Protein AF-X1V5X5-F1 (afdb_monomer)

Secondary structure (DSSP, 8-state):
-HHHHHHHH--EEEEEEEEEE-TTS-EEEEEEEEEEEEETTEEEEEEEESSPPHHHHHHHHHHTTSTT-TT----PPP-

Radius of gyration: 14.56 Å; Cα contacts (8 Å, |Δi|>4): 92; chains: 1; bounding box: 35×27×31 Å

Organism: NCBI:txid412755

Structure (mmCIF, N/CA/C/O backbone):
data_AF-X1V5X5-F1
#
_entry.id   AF-X1V5X5-F1
#
loop_
_atom_site.group_PDB
_atom_site.id
_atom_site.type_symbol
_atom_site.label_atom_id
_atom_site.label_alt_id
_atom_site.label_comp_id
_atom_site.label_asym_id
_atom_site.label_entity_id
_atom_site.label_seq_id
_atom_site.pdbx_PDB_ins_code
_atom_site.Cartn_x
_atom_site.Cartn_y
_atom_site.Cartn_z
_atom_site.occupancy
_atom_site.B_iso_or_equiv
_atom_site.auth_seq_id
_atom_site.auth_comp_id
_atom_site.auth_asym_id
_atom_site.aut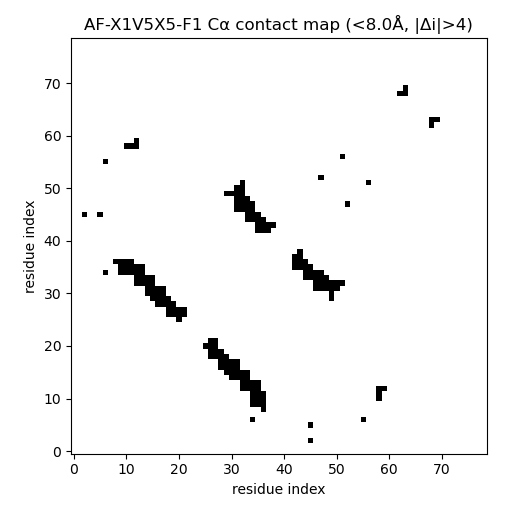h_atom_id
_atom_site.pdbx_PDB_model_num
ATOM 1 N N . MET A 1 1 ? 15.504 6.220 4.101 1.00 53.41 1 MET A N 1
ATOM 2 C CA . MET A 1 1 ? 14.924 6.351 5.462 1.00 53.41 1 MET A CA 1
ATOM 3 C C . MET A 1 1 ? 13.457 6.808 5.483 1.00 53.41 1 MET A C 1
ATOM 5 O O . MET A 1 1 ? 12.755 6.447 6.420 1.00 53.41 1 MET A O 1
ATOM 9 N N . GLU A 1 2 ? 12.941 7.524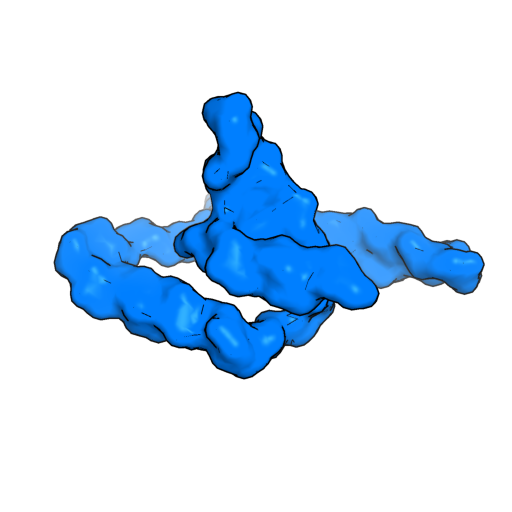 4.475 1.00 61.72 2 GLU A N 1
ATOM 10 C CA . GLU A 1 2 ? 11.544 8.020 4.474 1.00 61.72 2 GLU A CA 1
ATOM 11 C C . GLU A 1 2 ? 10.467 6.933 4.334 1.00 61.72 2 GLU A C 1
ATOM 13 O O . GLU A 1 2 ? 9.440 6.990 5.010 1.00 61.72 2 G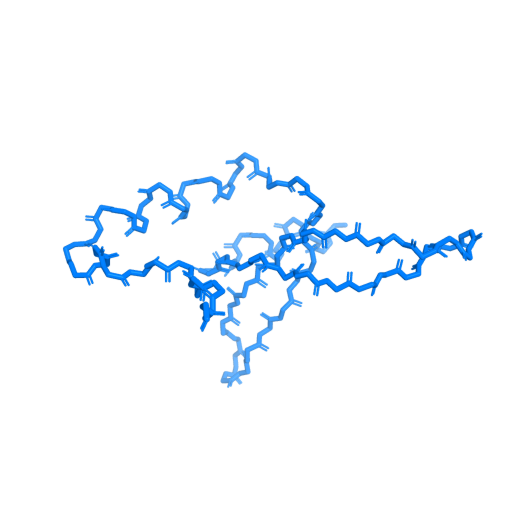LU A O 1
ATOM 18 N N . LYS A 1 3 ? 10.714 5.891 3.527 1.00 64.56 3 LYS A N 1
ATOM 19 C CA . LYS A 1 3 ? 9.733 4.819 3.286 1.00 64.56 3 LYS A CA 1
ATOM 20 C C . LYS A 1 3 ? 9.322 4.100 4.579 1.00 64.56 3 LYS A C 1
ATOM 22 O O . LYS A 1 3 ? 8.138 3.875 4.788 1.00 64.56 3 LYS A O 1
ATOM 27 N N . ALA A 1 4 ? 10.271 3.806 5.472 1.00 70.06 4 ALA A N 1
ATOM 28 C CA . ALA A 1 4 ? 10.011 3.135 6.753 1.00 70.06 4 ALA A CA 1
ATOM 29 C C . ALA A 1 4 ? 9.108 3.961 7.687 1.00 70.06 4 ALA A C 1
ATOM 31 O O . ALA A 1 4 ? 8.221 3.416 8.341 1.00 70.06 4 ALA A O 1
ATOM 32 N N . LYS A 1 5 ? 9.284 5.290 7.711 1.00 74.75 5 LYS A N 1
ATOM 33 C CA . LYS A 1 5 ? 8.403 6.192 8.468 1.00 74.75 5 LYS A CA 1
ATOM 34 C C . LYS A 1 5 ? 7.009 6.270 7.841 1.00 74.75 5 LYS A C 1
ATOM 36 O O . LYS A 1 5 ? 6.025 6.241 8.572 1.00 74.75 5 LYS A O 1
ATOM 41 N N . ALA A 1 6 ? 6.924 6.314 6.510 1.00 74.69 6 ALA A N 1
ATOM 42 C CA . 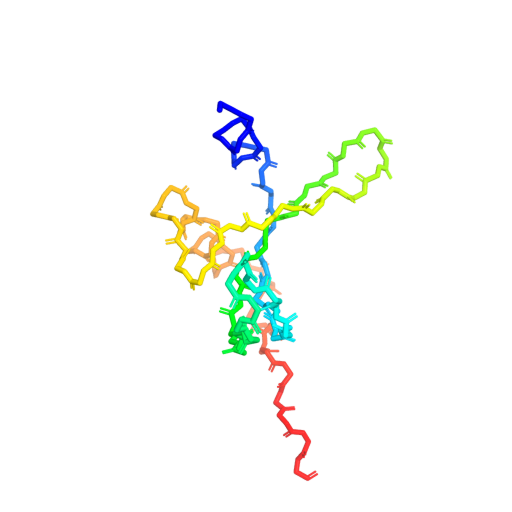ALA A 1 6 ? 5.650 6.314 5.791 1.00 74.69 6 ALA A CA 1
ATOM 43 C C . ALA A 1 6 ? 4.857 5.018 6.024 1.00 74.69 6 ALA A C 1
ATOM 45 O O . ALA A 1 6 ? 3.661 5.077 6.281 1.00 74.69 6 ALA A O 1
ATOM 46 N N . ILE A 1 7 ? 5.527 3.858 6.021 1.00 78.31 7 ILE A N 1
ATOM 47 C CA . ILE A 1 7 ? 4.918 2.538 6.265 1.00 78.31 7 ILE A CA 1
ATOM 48 C C . ILE A 1 7 ? 4.186 2.495 7.610 1.00 78.31 7 ILE A C 1
ATOM 50 O O . ILE A 1 7 ? 3.051 2.029 7.666 1.00 78.31 7 ILE A O 1
ATOM 54 N N . LYS A 1 8 ? 4.781 3.050 8.673 1.00 81.06 8 LYS A N 1
ATOM 55 C CA . LYS A 1 8 ? 4.156 3.099 10.007 1.00 81.06 8 LYS A CA 1
ATOM 56 C C . LYS A 1 8 ? 2.877 3.941 10.057 1.00 81.06 8 LYS A C 1
ATOM 58 O O . LYS A 1 8 ? 2.056 3.725 10.941 1.00 81.06 8 LYS A O 1
ATOM 63 N N . LYS A 1 9 ? 2.703 4.887 9.129 1.00 83.50 9 LYS A N 1
ATOM 64 C CA . LYS A 1 9 ? 1.512 5.742 9.040 1.00 83.50 9 LYS A CA 1
ATOM 65 C C . LYS A 1 9 ? 0.409 5.143 8.170 1.00 83.50 9 LYS A C 1
ATOM 67 O O . LYS A 1 9 ? -0.711 5.637 8.215 1.00 83.50 9 LYS A O 1
ATOM 72 N N . VAL A 1 10 ? 0.697 4.100 7.386 1.00 84.62 10 VAL A N 1
ATOM 73 C CA . VAL A 1 10 ? -0.276 3.496 6.468 1.00 84.62 10 VAL A CA 1
ATOM 74 C C . VAL A 1 10 ? -1.458 2.930 7.251 1.00 84.62 10 VAL A C 1
ATOM 76 O O . VAL A 1 10 ? -1.308 2.022 8.063 1.00 84.62 10 VAL A O 1
ATOM 79 N N . THR A 1 11 ? -2.656 3.428 6.951 1.00 83.44 11 THR A N 1
ATOM 80 C CA . THR A 1 11 ? -3.909 2.945 7.549 1.00 83.44 11 THR A CA 1
ATOM 81 C C . THR A 1 11 ? -4.724 2.098 6.577 1.00 83.44 11 THR A C 1
ATOM 83 O O . THR A 1 11 ? -5.522 1.259 6.999 1.00 83.44 11 THR A O 1
ATOM 86 N N . ARG A 1 12 ? -4.517 2.276 5.266 1.00 81.50 12 ARG A N 1
ATOM 87 C CA . ARG A 1 12 ? -5.229 1.546 4.213 1.00 81.50 12 ARG A CA 1
ATOM 88 C C . ARG A 1 12 ? -4.275 1.064 3.125 1.00 81.50 12 ARG A C 1
ATOM 90 O O . ARG A 1 12 ? -3.378 1.784 2.705 1.00 81.50 12 ARG A O 1
ATOM 97 N N . LEU A 1 13 ? -4.521 -0.148 2.633 1.00 85.19 13 LEU A N 1
ATOM 98 C CA . LEU A 1 13 ? -3.780 -0.767 1.534 1.00 85.19 13 LEU A CA 1
ATOM 99 C C . LEU A 1 13 ? -4.700 -0.990 0.340 1.00 85.19 13 LEU A C 1
ATOM 101 O O . LEU A 1 13 ? -5.814 -1.498 0.504 1.00 85.19 13 LEU A O 1
ATOM 105 N N . LEU A 1 14 ? -4.221 -0.649 -0.853 1.00 81.69 14 LEU A N 1
ATOM 106 C CA . LEU A 1 14 ? -4.894 -0.945 -2.115 1.00 81.69 14 LEU A CA 1
ATOM 107 C C . LEU A 1 14 ? -3.890 -1.460 -3.141 1.00 81.69 14 LEU A C 1
ATOM 109 O O . LEU A 1 14 ? -2.714 -1.097 -3.127 1.00 81.69 14 LEU A O 1
ATOM 113 N N . ARG A 1 15 ? -4.382 -2.311 -4.039 1.00 83.25 15 ARG A N 1
ATOM 114 C CA . ARG A 1 15 ? -3.608 -2.869 -5.143 1.00 83.25 15 ARG A CA 1
ATOM 115 C C . ARG A 1 15 ? -4.041 -2.185 -6.436 1.00 83.25 15 ARG A C 1
ATOM 117 O O . ARG A 1 15 ? -5.194 -2.302 -6.833 1.00 83.25 15 ARG A O 1
ATOM 124 N N . HIS A 1 16 ? -3.145 -1.459 -7.083 1.00 79.19 16 HIS A N 1
ATOM 125 C CA . HIS A 1 16 ? -3.451 -0.774 -8.337 1.00 79.19 16 HIS A CA 1
ATOM 126 C C . HIS A 1 16 ? -2.720 -1.455 -9.482 1.00 79.19 16 HIS A C 1
ATOM 128 O O . HIS A 1 16 ? -1.529 -1.735 -9.371 1.00 79.19 16 HIS A O 1
ATOM 134 N N . TYR A 1 17 ? -3.437 -1.710 -10.573 1.00 78.38 17 TYR A N 1
ATOM 135 C CA . TYR A 1 17 ? -2.833 -2.087 -11.843 1.00 78.38 17 TYR A CA 1
ATOM 136 C C . TYR A 1 17 ? -2.477 -0.803 -12.576 1.00 78.38 17 TYR A C 1
ATOM 138 O O . TYR A 1 17 ? -3.363 -0.089 -13.038 1.00 78.38 17 TYR A O 1
ATOM 146 N N . VAL A 1 18 ? -1.194 -0.467 -12.600 1.00 78.31 18 VAL A N 1
ATOM 147 C CA . VAL A 1 18 ? -0.704 0.747 -13.255 1.00 78.31 18 VAL A CA 1
ATOM 148 C C . VAL A 1 18 ? 0.582 0.432 -14.005 1.00 78.31 18 VAL A C 1
ATOM 150 O O . VAL A 1 18 ? 1.423 -0.271 -13.446 1.00 78.31 18 VAL A O 1
ATOM 153 N N . PRO A 1 19 ? 0.754 0.928 -15.241 1.00 81.31 19 PRO A N 1
ATOM 154 C CA . PRO A 1 19 ? 2.035 0.853 -15.925 1.00 81.31 19 PRO A CA 1
ATOM 155 C C . PRO A 1 19 ? 3.039 1.732 -15.179 1.00 81.31 19 PRO A C 1
ATOM 157 O O . PRO A 1 19 ? 2.728 2.868 -14.805 1.00 81.31 19 PRO A O 1
ATOM 160 N N . ARG A 1 20 ? 4.242 1.213 -14.932 1.00 73.88 20 ARG A N 1
ATOM 161 C CA . ARG A 1 20 ? 5.324 2.005 -14.350 1.00 73.88 20 ARG A CA 1
ATOM 162 C C . ARG A 1 20 ? 6.594 1.868 -15.163 1.00 73.88 20 ARG A C 1
ATOM 164 O O . ARG A 1 20 ? 7.100 0.765 -15.345 1.00 73.88 20 ARG A O 1
ATOM 171 N N . GLU A 1 21 ? 7.129 2.999 -15.593 1.00 78.69 21 GLU A N 1
ATOM 172 C CA . GLU A 1 21 ? 8.422 3.034 -16.256 1.00 78.69 21 GLU A CA 1
ATOM 173 C C 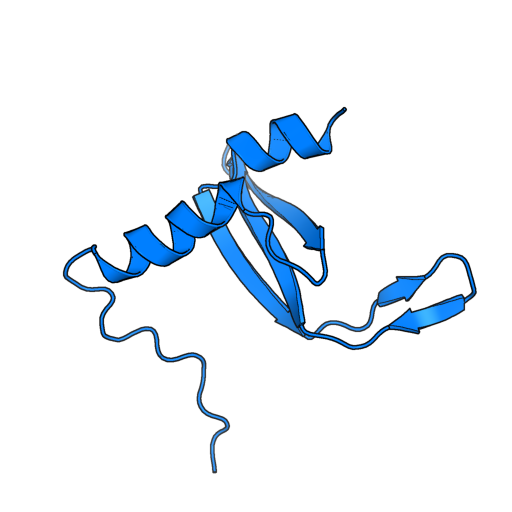. GLU A 1 21 ? 9.544 2.879 -15.224 1.00 78.69 21 GLU A C 1
ATOM 175 O O . GLU A 1 21 ? 9.548 3.505 -14.158 1.00 78.69 21 GLU A O 1
ATOM 180 N N . THR A 1 22 ? 10.465 1.966 -15.505 1.00 76.88 22 THR A N 1
ATOM 181 C CA . THR A 1 22 ? 11.679 1.781 -14.709 1.00 76.88 22 THR A CA 1
ATOM 182 C C . THR A 1 22 ? 12.770 2.739 -15.182 1.00 76.88 22 THR A C 1
ATOM 184 O O . THR A 1 22 ? 12.737 3.175 -16.328 1.00 76.88 22 THR A O 1
ATOM 187 N N . PRO A 1 23 ? 13.813 2.996 -14.372 1.00 73.44 23 PRO A N 1
ATOM 188 C CA . PRO A 1 23 ? 14.954 3.818 -14.794 1.00 73.44 23 PRO A CA 1
ATOM 189 C C . PRO A 1 23 ? 15.683 3.289 -16.042 1.00 73.44 23 PRO A C 1
ATOM 191 O O . PRO A 1 23 ? 16.480 4.001 -16.635 1.00 73.44 23 PRO A O 1
ATOM 194 N N . LYS A 1 24 ? 15.433 2.029 -16.423 1.00 79.19 24 LYS A N 1
ATOM 195 C CA . LYS A 1 24 ? 15.983 1.372 -17.616 1.00 79.19 24 LYS A CA 1
ATOM 196 C C . LYS A 1 24 ? 15.069 1.492 -18.849 1.00 79.19 24 LYS A C 1
ATOM 198 O O . LYS A 1 24 ? 15.303 0.801 -19.832 1.00 79.19 24 LYS A O 1
ATOM 203 N N . GLY A 1 25 ? 13.994 2.284 -18.781 1.00 81.56 25 GLY A N 1
ATOM 204 C CA . GLY A 1 25 ? 13.019 2.449 -19.868 1.00 81.56 25 GLY A CA 1
ATOM 205 C C . GLY A 1 25 ? 12.064 1.264 -20.062 1.00 81.56 25 GLY A C 1
ATOM 206 O O . GLY A 1 25 ? 11.268 1.249 -20.993 1.00 81.56 25 GLY A O 1
ATOM 207 N N . THR A 1 26 ? 12.108 0.244 -19.198 1.00 80.94 26 THR A N 1
ATOM 208 C CA . THR A 1 26 ? 11.165 -0.882 -19.266 1.00 80.94 26 THR A CA 1
ATOM 209 C C . THR A 1 26 ? 9.859 -0.513 -18.571 1.00 80.94 26 THR A C 1
ATOM 211 O O . THR A 1 26 ? 9.878 -0.172 -17.383 1.00 80.94 26 THR A O 1
ATOM 214 N N . VAL A 1 27 ? 8.731 -0.633 -19.278 1.00 79.12 27 VAL A N 1
ATOM 215 C CA . VAL A 1 27 ? 7.388 -0.487 -18.701 1.00 79.12 27 VAL A CA 1
ATOM 216 C C . VAL A 1 27 ? 7.017 -1.780 -17.988 1.00 79.12 27 VAL A C 1
ATOM 218 O O . VAL A 1 27 ? 6.795 -2.819 -18.607 1.00 79.12 27 VAL A O 1
ATOM 221 N N . LEU A 1 28 ? 6.953 -1.726 -16.662 1.00 76.56 28 LEU A N 1
ATOM 222 C CA . LEU A 1 28 ? 6.450 -2.828 -15.863 1.00 76.56 28 LEU A CA 1
ATOM 223 C C . LEU A 1 28 ? 4.944 -2.671 -15.674 1.00 76.56 28 LEU A C 1
ATOM 225 O O . LEU A 1 28 ? 4.462 -1.665 -15.152 1.00 76.56 28 LEU A O 1
ATOM 229 N N . ASN A 1 29 ? 4.217 -3.707 -16.076 1.00 76.12 29 ASN A N 1
ATOM 230 C CA . ASN A 1 29 ? 2.791 -3.831 -15.835 1.00 76.12 29 ASN A CA 1
ATOM 231 C C . ASN A 1 29 ? 2.573 -4.803 -14.685 1.00 76.12 29 ASN A C 1
ATOM 233 O O . ASN A 1 29 ? 3.099 -5.919 -14.676 1.00 76.12 29 ASN A O 1
ATOM 237 N N . GLY A 1 30 ? 1.791 -4.392 -13.696 1.00 73.81 30 GLY A N 1
ATOM 238 C CA . GLY A 1 30 ? 1.434 -5.312 -12.639 1.00 73.81 30 GLY A CA 1
ATOM 239 C C . GLY A 1 30 ? 0.577 -4.708 -11.546 1.00 73.81 30 GLY A C 1
ATOM 240 O O . GLY A 1 30 ? 0.402 -3.490 -11.463 1.00 73.81 30 GLY A O 1
ATOM 241 N N . PRO A 1 31 ? 0.051 -5.581 -10.679 1.00 80.62 31 PRO A N 1
ATOM 242 C CA . PRO A 1 31 ? -0.589 -5.148 -9.465 1.00 80.62 31 PRO A CA 1
ATOM 243 C C . PRO A 1 31 ? 0.487 -4.666 -8.494 1.00 80.62 31 PRO A C 1
ATOM 245 O O . PRO A 1 31 ? 1.326 -5.439 -8.033 1.00 80.62 31 PRO A O 1
ATOM 248 N N . TYR A 1 32 ? 0.429 -3.389 -8.156 1.00 85.44 32 TYR A N 1
ATOM 249 C CA . TYR A 1 32 ? 1.318 -2.773 -7.189 1.00 85.44 32 TYR A CA 1
ATOM 250 C C . TYR A 1 32 ? 0.566 -2.410 -5.923 1.00 85.44 32 TYR A C 1
ATOM 252 O O . TYR A 1 32 ? -0.560 -1.909 -5.965 1.00 85.44 32 TYR A O 1
ATOM 260 N N . TRP A 1 33 ? 1.206 -2.642 -4.786 1.00 85.62 33 TRP A N 1
ATOM 261 C CA . TRP A 1 33 ? 0.705 -2.234 -3.490 1.00 85.62 33 TRP A CA 1
ATOM 262 C C . TRP A 1 33 ? 0.973 -0.759 -3.251 1.00 85.62 33 TRP A C 1
ATOM 264 O O . TRP A 1 33 ? 2.096 -0.266 -3.396 1.00 85.62 33 TRP A O 1
ATOM 274 N N . TYR A 1 34 ? -0.076 -0.078 -2.817 1.00 86.12 34 TYR A N 1
ATOM 275 C CA . TYR A 1 34 ? -0.030 1.298 -2.375 1.00 86.12 34 TYR A CA 1
ATOM 276 C C . TYR A 1 34 ? -0.598 1.403 -0.965 1.00 86.12 34 TYR A C 1
ATOM 278 O O . TYR A 1 34 ? -1.646 0.830 -0.650 1.00 86.12 34 TYR A O 1
ATOM 286 N N . GLY A 1 35 ? 0.124 2.131 -0.122 1.00 87.62 35 GLY A N 1
ATOM 287 C CA . GLY A 1 35 ? -0.313 2.521 1.207 1.00 87.62 35 GLY A CA 1
ATOM 288 C C . GLY A 1 35 ? -0.941 3.905 1.167 1.00 87.62 35 GLY A C 1
ATOM 289 O O . GLY A 1 35 ? -0.465 4.784 0.447 1.00 87.62 35 GLY A O 1
ATOM 290 N N . TYR A 1 36 ? -1.996 4.087 1.949 1.00 85.62 36 TYR A N 1
ATOM 291 C CA . TYR A 1 36 ? -2.730 5.334 2.077 1.00 85.62 36 TYR A CA 1
ATOM 292 C C . TYR A 1 36 ? -2.871 5.701 3.546 1.00 85.62 36 TYR A C 1
ATOM 294 O O . TYR A 1 36 ? -3.122 4.832 4.387 1.00 85.62 36 TYR A O 1
ATOM 302 N N . TRP A 1 37 ? -2.738 6.989 3.836 1.00 89.50 37 TRP A N 1
ATOM 303 C CA . TRP A 1 37 ? 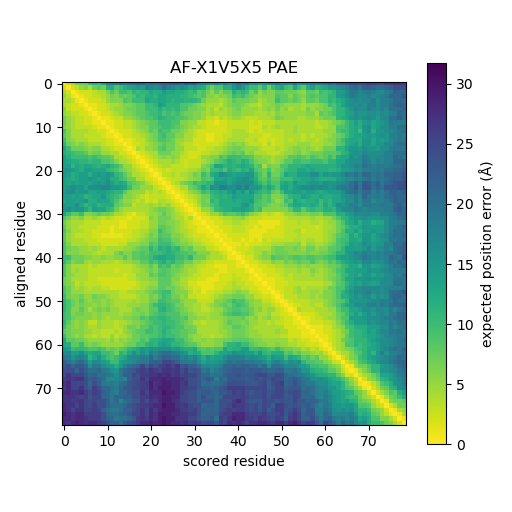-3.085 7.576 5.125 1.00 89.50 37 TRP A CA 1
ATOM 304 C C . TRP A 1 37 ? -3.552 9.013 4.933 1.00 89.50 37 TRP A C 1
ATOM 306 O O . TRP A 1 37 ? -3.351 9.599 3.869 1.00 89.50 37 TRP A O 1
ATOM 316 N N . GLN A 1 38 ? -4.206 9.564 5.950 1.00 87.94 38 GLN A N 1
ATOM 317 C CA . GLN A 1 38 ? -4.542 10.980 5.978 1.00 87.94 38 GLN A CA 1
ATOM 318 C C . GLN A 1 38 ? -3.538 11.722 6.849 1.00 87.94 38 GLN A C 1
ATOM 320 O O . GLN A 1 38 ? -3.234 11.295 7.960 1.00 87.94 38 GLN A O 1
ATOM 325 N N . GLU A 1 39 ? -3.026 12.829 6.331 1.00 89.31 39 GLU A N 1
ATOM 326 C CA . GLU A 1 39 ? -2.128 13.729 7.040 1.00 89.31 39 GLU A CA 1
ATOM 327 C C . GLU A 1 39 ? -2.516 15.161 6.679 1.00 89.31 39 GLU A C 1
ATOM 329 O O . GLU A 1 39 ? -2.597 15.504 5.499 1.00 89.31 39 GLU A O 1
ATOM 334 N N . ASN A 1 40 ? -2.821 15.984 7.687 1.00 86.50 40 ASN A N 1
ATOM 335 C CA . ASN A 1 40 ? -3.251 17.379 7.512 1.00 86.50 40 ASN A CA 1
ATOM 336 C C . ASN A 1 40 ? -4.423 17.541 6.521 1.00 86.50 40 ASN A C 1
ATOM 338 O O . ASN A 1 40 ? -4.394 18.392 5.634 1.00 86.50 40 ASN A O 1
ATOM 342 N N . GLY A 1 41 ? -5.431 16.664 6.615 1.00 88.94 41 GLY A N 1
ATOM 343 C CA . GLY A 1 41 ? -6.603 16.673 5.728 1.00 88.94 41 GLY A CA 1
ATOM 344 C C . GLY A 1 41 ? -6.334 16.208 4.290 1.00 88.94 41 GLY A C 1
ATOM 345 O O . GLY A 1 41 ? -7.254 16.167 3.478 1.00 88.94 41 GLY A O 1
ATOM 346 N N . ARG A 1 42 ? -5.097 15.818 3.954 1.00 88.31 42 ARG A N 1
ATOM 347 C CA . ARG A 1 42 ? -4.726 15.305 2.629 1.00 88.31 42 ARG A CA 1
ATOM 348 C C . ARG A 1 42 ? -4.534 13.798 2.671 1.00 88.31 42 ARG A C 1
ATOM 350 O O . ARG A 1 42 ? -3.967 13.253 3.614 1.00 88.31 42 ARG A O 1
ATOM 357 N N . THR A 1 43 ? -4.985 13.118 1.619 1.00 88.31 43 THR A N 1
ATOM 358 C CA . THR A 1 43 ? -4.708 11.688 1.444 1.00 88.31 43 THR A CA 1
ATOM 359 C C . THR A 1 43 ? -3.331 11.526 0.819 1.00 88.31 43 THR A C 1
ATOM 361 O O . THR A 1 43 ? -3.117 11.911 -0.329 1.00 88.31 43 THR A O 1
ATOM 364 N N . ILE A 1 44 ? -2.405 10.937 1.565 1.00 89.88 44 ILE A N 1
ATOM 365 C CA . ILE A 1 44 ? -1.064 10.635 1.080 1.00 89.88 44 ILE A CA 1
ATOM 366 C C . ILE A 1 44 ? -1.040 9.210 0.533 1.00 89.88 44 ILE A C 1
ATOM 368 O O . ILE A 1 44 ? -1.604 8.294 1.133 1.00 89.88 44 ILE A O 1
ATOM 372 N N . LYS A 1 45 ? -0.382 9.027 -0.617 1.00 86.38 45 LYS A N 1
ATOM 373 C CA . LYS A 1 45 ? -0.184 7.733 -1.281 1.00 86.38 45 LYS A CA 1
ATOM 374 C C . LYS A 1 45 ? 1.301 7.389 -1.303 1.00 86.38 45 LYS A C 1
ATOM 376 O O . LYS A 1 45 ? 2.097 8.159 -1.832 1.00 86.38 45 LYS A O 1
ATOM 381 N N . VAL A 1 46 ? 1.664 6.195 -0.837 1.00 87.19 46 VAL A N 1
ATOM 382 C CA . VAL A 1 46 ? 3.029 5.659 -0.946 1.00 87.19 46 VAL A CA 1
ATOM 383 C C . VAL A 1 46 ? 3.050 4.370 -1.754 1.00 87.19 46 VAL A C 1
ATOM 385 O O . VAL A 1 46 ? 2.207 3.494 -1.574 1.00 87.19 46 VAL A O 1
ATOM 388 N N . TYR A 1 47 ? 4.030 4.242 -2.645 1.00 86.12 47 TYR A N 1
ATOM 389 C CA . TYR A 1 47 ? 4.300 2.997 -3.358 1.00 86.12 47 TYR A CA 1
ATOM 390 C C . TYR A 1 47 ? 5.038 2.013 -2.446 1.00 86.12 47 TYR A C 1
ATOM 392 O O . TYR A 1 47 ? 6.133 2.301 -1.954 1.00 86.12 47 TYR A O 1
ATOM 400 N N . LEU A 1 48 ? 4.451 0.839 -2.233 1.00 83.06 48 LEU A N 1
ATOM 401 C CA . LEU A 1 48 ? 5.016 -0.191 -1.364 1.00 83.06 48 LEU A CA 1
ATOM 402 C C . LEU A 1 48 ? 5.839 -1.209 -2.151 1.00 83.06 48 LEU A C 1
ATOM 404 O O . LEU A 1 48 ? 6.889 -1.626 -1.663 1.00 83.06 48 LEU A O 1
ATOM 408 N N . GLY A 1 49 ? 5.441 -1.519 -3.384 1.00 82.94 49 GLY A N 1
ATOM 409 C CA . GLY A 1 49 ? 6.116 -2.517 -4.209 1.00 82.94 49 GLY A CA 1
ATOM 410 C C . GLY A 1 49 ? 5.135 -3.412 -4.953 1.00 82.94 49 GLY A C 1
ATOM 411 O O . GLY A 1 49 ? 3.922 -3.242 -4.856 1.00 82.94 49 GLY A O 1
ATOM 412 N N . LYS A 1 50 ? 5.669 -4.393 -5.682 1.00 81.50 50 LYS A N 1
ATOM 413 C CA . LYS A 1 50 ? 4.881 -5.508 -6.232 1.00 81.50 50 LYS A CA 1
ATOM 414 C C . LYS A 1 50 ? 4.484 -6.499 -5.132 1.00 81.50 50 LYS A C 1
ATOM 416 O O . LYS A 1 50 ? 3.390 -7.053 -5.153 1.00 81.50 50 LYS A O 1
ATOM 421 N N . GLU A 1 51 ? 5.345 -6.653 -4.132 1.00 82.00 51 GLU A N 1
ATOM 422 C CA . GLU A 1 51 ? 5.114 -7.485 -2.955 1.00 82.00 51 GLU A CA 1
ATOM 423 C C . GLU A 1 51 ? 4.669 -6.632 -1.768 1.00 82.00 51 GLU A C 1
ATOM 425 O O . GLU A 1 51 ? 5.134 -5.504 -1.575 1.00 82.00 51 GLU A O 1
ATOM 430 N N . LEU A 1 52 ? 3.741 -7.170 -0.977 1.00 77.6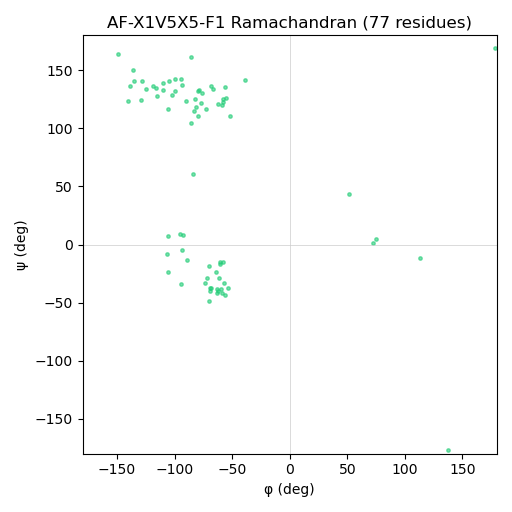2 52 LEU A N 1
ATOM 431 C CA . LEU A 1 52 ? 3.325 -6.530 0.260 1.00 77.62 52 LEU A CA 1
ATOM 432 C C . LEU A 1 52 ? 4.376 -6.805 1.332 1.00 77.62 52 LEU A C 1
ATOM 434 O O . LEU A 1 52 ? 4.785 -7.944 1.538 1.00 77.62 52 LEU A O 1
ATOM 438 N N . GLN A 1 53 ? 4.786 -5.767 2.050 1.00 79.44 53 GLN A N 1
ATOM 439 C CA . GLN A 1 53 ? 5.690 -5.940 3.179 1.00 79.44 53 GLN A CA 1
ATOM 440 C C . GLN A 1 53 ? 4.980 -6.679 4.318 1.00 79.44 53 GLN A C 1
ATOM 442 O O . GLN A 1 53 ? 3.843 -6.344 4.654 1.00 79.44 53 GLN A O 1
ATOM 447 N N . LYS A 1 54 ? 5.664 -7.645 4.944 1.00 79.19 54 LYS A N 1
ATOM 448 C CA . LYS A 1 54 ? 5.115 -8.464 6.044 1.00 79.19 54 LYS A CA 1
ATOM 449 C C . LYS A 1 54 ? 4.550 -7.619 7.186 1.00 79.19 54 LYS A C 1
ATOM 451 O O . LYS A 1 54 ? 3.485 -7.916 7.720 1.00 79.19 54 LYS A O 1
ATOM 456 N N . GLU A 1 55 ? 5.211 -6.505 7.496 1.00 79.06 55 GLU A N 1
ATOM 457 C CA . GLU A 1 55 ? 4.770 -5.537 8.507 1.00 79.06 55 GLU A CA 1
ATOM 458 C C . GLU A 1 55 ? 3.404 -4.907 8.207 1.00 79.06 55 GLU A C 1
ATOM 460 O O . GLU A 1 55 ? 2.795 -4.346 9.103 1.00 79.06 55 GLU A O 1
ATOM 465 N N . LEU A 1 56 ? 2.899 -4.991 6.974 1.00 76.88 56 LEU A N 1
ATOM 466 C CA . LEU A 1 56 ? 1.612 -4.436 6.552 1.00 76.88 56 LEU A CA 1
ATOM 467 C C . LEU A 1 56 ? 0.541 -5.515 6.329 1.00 76.88 56 LEU A C 1
ATOM 469 O O . LEU A 1 56 ? -0.639 -5.187 6.191 1.00 76.88 56 LEU A O 1
ATOM 473 N N . GLU A 1 57 ? 0.897 -6.804 6.363 1.00 78.31 57 GLU A N 1
ATOM 474 C CA . GLU A 1 57 ? -0.066 -7.908 6.230 1.00 78.31 57 GLU A CA 1
ATOM 475 C C . GLU A 1 57 ? -1.169 -7.853 7.290 1.00 78.31 57 GLU A C 1
ATOM 477 O O . GLU A 1 57 ? -2.319 -8.215 7.018 1.00 78.31 57 GLU A O 1
ATOM 482 N N . TYR A 1 58 ? -0.846 -7.380 8.500 1.00 78.12 58 TYR A N 1
ATOM 483 C CA . TYR A 1 58 ? -1.822 -7.293 9.583 1.00 78.12 58 TYR A CA 1
ATOM 484 C C . TYR A 1 58 ? -2.994 -6.369 9.231 1.00 78.12 58 TYR A C 1
ATOM 486 O O . TYR A 1 58 ? -4.097 -6.607 9.713 1.00 78.12 58 TYR A O 1
ATOM 494 N N . LEU A 1 59 ? -2.799 -5.347 8.387 1.00 76.56 59 LEU A N 1
ATOM 495 C CA . LEU A 1 59 ? -3.873 -4.441 7.970 1.00 76.56 59 LEU A CA 1
ATOM 496 C C . LEU A 1 59 ? -4.890 -5.163 7.085 1.00 76.56 59 LEU A C 1
ATOM 498 O O . LEU A 1 59 ? -6.090 -4.945 7.230 1.00 76.56 59 LEU A O 1
ATOM 502 N N . ILE A 1 60 ? -4.430 -6.070 6.220 1.00 74.25 60 ILE A N 1
ATOM 503 C CA . ILE A 1 60 ? -5.316 -6.919 5.414 1.00 74.25 60 ILE A CA 1
ATOM 504 C C . ILE A 1 60 ? -6.014 -7.933 6.319 1.00 74.25 60 ILE A C 1
ATOM 506 O O . ILE A 1 60 ? -7.240 -8.034 6.301 1.00 74.25 60 ILE A O 1
ATOM 510 N N . LYS A 1 61 ? -5.259 -8.627 7.179 1.00 71.38 61 LYS A N 1
ATOM 511 C CA . LYS A 1 61 ? -5.809 -9.648 8.086 1.00 71.38 61 LYS A CA 1
ATOM 512 C C . LYS A 1 61 ? -6.824 -9.061 9.078 1.00 71.38 61 LYS A C 1
ATOM 514 O O . LYS A 1 61 ? -7.866 -9.666 9.310 1.00 71.38 61 LYS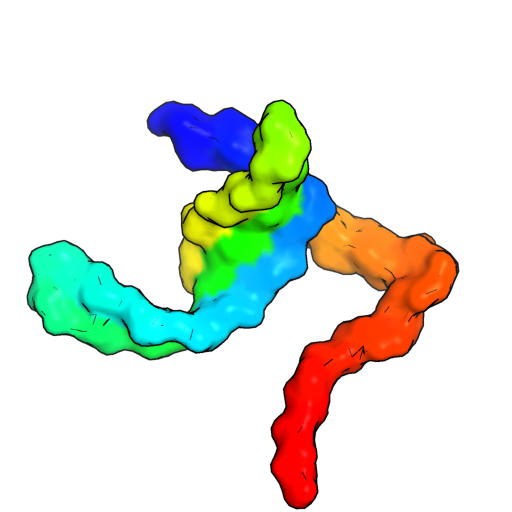 A O 1
ATOM 519 N N . LYS A 1 62 ? -6.576 -7.865 9.629 1.00 65.38 62 LYS A N 1
ATOM 520 C CA . LYS A 1 62 ? -7.521 -7.157 10.515 1.00 65.38 62 LYS A CA 1
ATOM 521 C C . LYS A 1 62 ? -8.731 -6.603 9.761 1.00 65.38 62 LYS A C 1
ATOM 523 O O . LYS A 1 62 ? -9.804 -6.535 10.354 1.00 65.38 62 LYS A O 1
ATOM 528 N N . ARG A 1 63 ? -8.609 -6.255 8.471 1.00 59.28 63 ARG A N 1
ATOM 529 C CA . ARG A 1 63 ? -9.747 -5.800 7.649 1.00 59.28 63 ARG A CA 1
ATOM 530 C C . ARG A 1 63 ? -10.844 -6.860 7.555 1.00 59.28 63 ARG A C 1
ATOM 532 O O . ARG A 1 63 ? -12.013 -6.512 7.660 1.00 59.28 63 ARG A O 1
ATOM 539 N N . HIS A 1 64 ? -10.470 -8.136 7.454 1.00 52.09 64 HIS A N 1
ATOM 540 C CA . HIS A 1 64 ? -11.421 -9.254 7.466 1.00 52.09 64 HIS A CA 1
ATOM 541 C C . HIS A 1 64 ? -12.090 -9.491 8.829 1.00 52.09 64 HIS A C 1
ATOM 543 O O . HIS A 1 64 ? -13.132 -10.133 8.882 1.00 52.09 64 HIS A O 1
ATOM 549 N N . LYS A 1 65 ? -11.522 -8.971 9.927 1.00 49.78 65 LYS A N 1
ATOM 550 C CA . LYS A 1 65 ? -12.048 -9.149 11.291 1.00 49.78 65 LYS A CA 1
ATOM 551 C C . LYS A 1 65 ? -12.976 -8.023 11.757 1.00 49.78 65 LYS A C 1
ATOM 553 O O . LYS A 1 65 ? -13.524 -8.127 12.849 1.00 49.78 65 LYS A O 1
ATOM 558 N N . LYS A 1 66 ? -13.159 -6.947 10.978 1.00 46.59 66 LYS A N 1
ATOM 559 C CA . LYS A 1 66 ? -14.159 -5.920 11.305 1.00 46.59 66 LYS A CA 1
ATOM 560 C C . LYS A 1 66 ? -15.547 -6.384 10.831 1.00 46.59 66 LYS A C 1
ATOM 562 O O . LYS A 1 66 ? -15.717 -6.553 9.618 1.00 46.59 66 LYS A O 1
ATOM 567 N N . PRO A 1 67 ? -16.531 -6.568 11.733 1.00 41.66 67 PRO A N 1
ATOM 568 C CA . PRO A 1 67 ? -17.903 -6.863 11.330 1.00 41.66 67 PRO A CA 1
ATOM 569 C C . PRO A 1 67 ? -18.405 -5.722 10.429 1.00 41.66 67 PRO A C 1
ATOM 571 O O . PRO A 1 67 ? -18.266 -4.551 10.774 1.00 41.66 67 PRO A O 1
ATOM 574 N N . GLY A 1 68 ? -18.873 -6.064 9.224 1.00 51.91 68 GLY A N 1
ATOM 575 C CA . GLY A 1 68 ? -19.312 -5.109 8.192 1.00 51.91 68 GLY A CA 1
ATOM 576 C C . GLY A 1 68 ? -18.454 -5.044 6.917 1.00 51.91 68 GLY A C 1
ATOM 577 O O . GLY A 1 68 ? -18.903 -4.494 5.919 1.0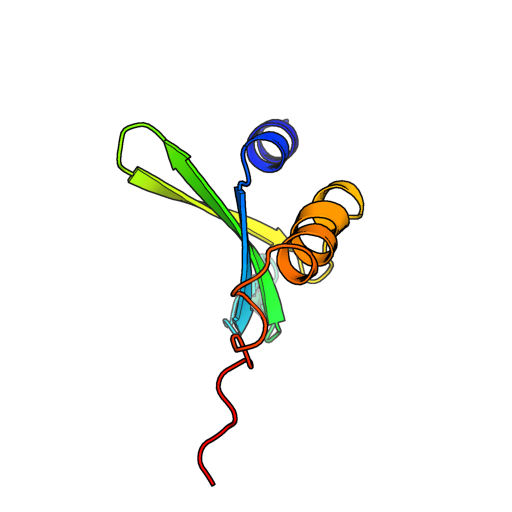0 51.91 68 GLY A O 1
ATOM 578 N N . TYR A 1 69 ? -17.254 -5.643 6.883 1.00 48.19 69 TYR A N 1
ATOM 579 C CA . TYR A 1 69 ? -16.395 -5.683 5.678 1.00 48.19 69 TYR A CA 1
ATOM 580 C C . TYR A 1 69 ? -16.537 -6.959 4.821 1.00 48.19 69 TYR A C 1
ATOM 582 O O . TYR A 1 69 ? -15.772 -7.143 3.874 1.00 48.19 69 TYR A O 1
ATOM 590 N N . GLN A 1 70 ? -17.526 -7.819 5.101 1.00 44.25 70 GLN A N 1
ATOM 591 C CA . GLN A 1 70 ? -17.808 -9.043 4.325 1.00 44.25 70 GLN A CA 1
ATOM 592 C C . GLN A 1 70 ? -18.161 -8.781 2.845 1.00 44.25 70 GLN A C 1
ATOM 594 O O . GLN A 1 70 ? -18.095 -9.706 2.045 1.00 44.25 70 GLN A O 1
ATOM 599 N N . GLN A 1 71 ? -18.476 -7.538 2.455 1.00 42.22 71 GLN A N 1
ATOM 600 C CA . GLN A 1 71 ? -18.927 -7.199 1.097 1.00 42.22 71 GLN A CA 1
ATOM 601 C C . GLN A 1 71 ? -17.890 -6.483 0.211 1.00 42.22 71 GLN A C 1
ATOM 603 O O . GLN A 1 71 ? -18.220 -6.072 -0.898 1.00 42.22 71 GLN A O 1
ATOM 608 N N . TYR A 1 72 ? -16.624 -6.333 0.625 1.00 44.34 72 TYR A N 1
ATOM 609 C CA . TYR A 1 72 ? -15.599 -5.758 -0.265 1.00 44.34 72 TYR A CA 1
ATOM 610 C C . TYR A 1 72 ? -15.003 -6.830 -1.193 1.00 44.34 72 TYR A C 1
ATOM 612 O O . TYR A 1 72 ? -13.802 -7.106 -1.175 1.00 44.34 72 TYR A O 1
ATOM 620 N N . THR A 1 73 ? -15.848 -7.452 -2.018 1.00 41.47 73 THR A N 1
ATOM 621 C CA . THR A 1 73 ? -15.387 -8.089 -3.252 1.00 41.47 73 THR A CA 1
ATOM 622 C C . THR A 1 73 ? -14.705 -7.015 -4.091 1.00 41.47 73 THR A C 1
ATOM 624 O O . THR A 1 73 ? -15.307 -5.988 -4.404 1.00 41.47 73 THR A O 1
ATOM 627 N N . TRP A 1 74 ? -13.434 -7.237 -4.441 1.00 43.41 74 TRP A N 1
ATOM 628 C CA . TRP A 1 74 ? -12.797 -6.569 -5.580 1.00 43.41 74 TRP A CA 1
ATOM 629 C C . TRP A 1 74 ? -13.803 -6.468 -6.733 1.00 43.41 74 TRP A C 1
ATOM 631 O O . TRP A 1 74 ? -14.564 -7.425 -6.898 1.00 43.41 74 TRP A O 1
ATOM 641 N N . PRO A 1 75 ? -13.844 -5.364 -7.508 1.00 39.97 75 PRO A N 1
ATOM 642 C CA . PRO A 1 75 ? -14.772 -5.263 -8.626 1.00 39.97 75 PRO A CA 1
ATOM 643 C C . PRO A 1 75 ? -14.606 -6.510 -9.494 1.00 39.97 75 PRO A C 1
ATOM 645 O O . PRO A 1 75 ? -13.546 -6.723 -10.085 1.00 39.97 75 PRO A O 1
ATOM 648 N N . ARG A 1 76 ? -15.629 -7.377 -9.497 1.00 39.50 76 ARG A N 1
ATOM 649 C CA . ARG A 1 76 ? -15.728 -8.442 -10.490 1.00 39.50 76 ARG A CA 1
ATOM 650 C C . ARG A 1 76 ? -15.677 -7.741 -11.851 1.00 39.50 76 ARG A C 1
ATOM 652 O O . ARG A 1 76 ? -16.335 -6.703 -11.990 1.00 39.50 76 ARG A O 1
ATOM 659 N N . PRO A 1 77 ? -14.909 -8.240 -12.832 1.00 41.38 77 PRO A N 1
ATOM 660 C CA . PRO A 1 77 ? -15.087 -7.764 -14.193 1.00 41.38 77 PRO A CA 1
ATOM 661 C C . PRO A 1 77 ? -16.567 -7.977 -14.532 1.00 41.38 77 PRO A C 1
ATOM 663 O O . PRO A 1 77 ? -17.101 -9.060 -14.279 1.00 41.38 77 PRO A O 1
ATOM 666 N N . ARG A 1 78 ? -17.254 -6.915 -14.972 1.00 46.34 78 ARG A N 1
ATOM 667 C CA . ARG A 1 78 ? -18.601 -7.070 -15.525 1.00 46.34 78 ARG A CA 1
ATOM 668 C C . ARG A 1 78 ? -18.453 -8.017 -16.714 1.00 46.34 78 ARG A C 1
ATOM 670 O O . ARG A 1 78 ? -17.633 -7.736 -17.589 1.00 46.34 78 ARG A O 1
ATOM 677 N N . GLY A 1 79 ? -19.146 -9.152 -16.647 1.00 43.62 79 GLY A N 1
ATOM 678 C CA . GLY A 1 79 ? -19.451 -9.938 -17.837 1.00 43.62 79 GLY A CA 1
ATOM 679 C C . GLY A 1 79 ? -20.338 -9.145 -18.781 1.00 43.62 79 GLY A C 1
ATOM 680 O O . GLY A 1 79 ? -20.926 -8.135 -18.322 1.00 43.62 79 GLY A O 1
#

Solvent-accessible surface area (backbone atoms only — not comparable to full-atom values): 5083 Å² total; per-residue (Å²): 121,66,66,67,59,51,58,77,56,45,76,43,79,49,73,44,78,50,79,41,75,42,101,82,73,50,72,46,76,44,61,29,32,32,33,29,32,76,56,95,92,38,81,47,78,43,85,66,38,74,60,79,57,75,92,53,49,58,60,58,60,50,48,73,68,43,91,84,52,90,75,74,68,71,84,70,79,80,125

pLDDT: mean 72.53, std 15.54, range [39.5, 89.88]

Foldseek 3Di:
DVVVVVLVQFLDKDWDQDFDQDPVRDTDTATWIWGWHDDPNDIDIDTCGRDHDPSCVVSVVVCVVDPPSPPPDDPDPDD

Sequence (79 aa):
MEKAKAIKKVTRLLRHYVPRETPKGTVLNGPYWYGYWQENGRTIKVYLGKELQKELEYLIKKRHKKPGYQQYTWPRPRG

Mean predicted aligned error: 10.57 Å

InterPro domains:
  IPR046738 Domain of unknown function DUF6788 [PF20586] (17-57)

Nearest PDB structures (foldseek):
  4cw8-assembly1_A  TM=6.447E-01  e=2.836E+00  Turkey adenovirus 3
  4d62-assembly1_A  TM=6.339E-01  e=3.224E+00  Avirulent turkey hemorrhagic enteritis virus
  7w80-assembly1_A  TM=4.879E-01  e=1.233E+00  Mus musculus
  1uzx-assembly1_A  TM=4.933E-01  e=1.931E+00  Saccharomyces cerevisiae
  1r8y-assembly1_C  TM=2.268E-01  e=3.907E+00  Mus musculus